Protein AF-A0AAX3WNW3-F1 (afdb_monomer_lite)

Radius of gyration: 23.72 Å; chains: 1; bounding box: 40×97×39 Å

Sequence (183 aa):
MKKLVTFLVLTIVLLVGCTTEAPKKEKATWEPFIGTYVGDHMKVSKIANTVFMHGDTVDHFDLRGEVLRVIYRNDNEALNIWFSSSTSKEKALVYNAMMGAILVPNAQGYGFEIDGELYEVPRDELITEMESLLPTLPHGNDFFEEKIVEEFLTKHEQTIQQYAADPSYRSILMKKFSITKTS

Foldseek 3Di:
DDDDDDPPPPPPPPPPPPPPPDPPPPDDQQLVQQLPALPPLPSLLSCQLGVADVSVQFPGWDCPPLETETEGDAPDPVLCVQPVDVLSVLLRVQLSQLSCCLRHVRRQWYWYHDPQKIWIAGSVLSVVLVCVQQVLRDDDCLSRVSVSSCVRCVPCVVVSSVLSNDPVSSVVVSVRIDMDGHD

Structure (mmCIF, N/CA/C/O backbone):
data_AF-A0AAX3WNW3-F1
#
_entry.id   AF-A0AAX3WNW3-F1
#
loop_
_atom_site.group_PDB
_atom_site.id
_atom_site.type_symbol
_atom_site.label_atom_id
_atom_site.label_alt_id
_atom_site.label_comp_id
_atom_site.label_asym_id
_atom_site.label_entity_id
_atom_site.label_seq_id
_atom_site.pdbx_PDB_ins_code
_atom_site.Cartn_x
_atom_site.Cartn_y
_atom_site.Cartn_z
_atom_site.occupancy
_atom_site.B_iso_or_equiv
_atom_site.auth_seq_id
_atom_site.auth_comp_id
_atom_site.auth_asym_id
_atom_site.auth_atom_id
_atom_site.pdbx_PDB_model_num
ATOM 1 N N . MET A 1 1 ? -22.003 79.462 -0.997 1.00 45.56 1 MET A N 1
ATOM 2 C CA . MET A 1 1 ? -22.679 78.805 -2.141 1.00 45.56 1 MET A CA 1
ATOM 3 C C . MET A 1 1 ? -21.891 77.554 -2.508 1.00 45.56 1 MET A C 1
ATOM 5 O O . MET A 1 1 ? -20.673 77.631 -2.455 1.00 45.56 1 MET A O 1
ATOM 9 N N . LYS A 1 2 ? -22.583 76.454 -2.851 1.00 41.34 2 LYS A N 1
ATOM 10 C CA . LYS A 1 2 ? -22.062 75.108 -3.198 1.00 41.34 2 LYS A CA 1
ATOM 11 C C . LYS A 1 2 ? -21.659 74.210 -2.007 1.00 41.34 2 LYS A C 1
ATOM 13 O O . LYS A 1 2 ? -20.546 73.722 -1.921 1.00 41.34 2 LYS A O 1
ATOM 18 N N . LYS A 1 3 ? -22.479 74.109 -0.956 1.00 43.38 3 LYS A N 1
ATOM 19 C CA . LYS A 1 3 ? -23.294 72.905 -0.653 1.00 43.38 3 LYS A CA 1
ATOM 20 C C . LYS A 1 3 ? -23.523 71.917 -1.819 1.00 43.38 3 LYS A C 1
ATOM 22 O O . LYS A 1 3 ? -23.829 72.351 -2.921 1.00 43.38 3 LYS A O 1
ATOM 27 N N . LEU A 1 4 ? -23.483 70.621 -1.481 1.00 49.84 4 LEU A N 1
ATOM 28 C CA . LEU A 1 4 ? -23.975 69.462 -2.248 1.00 49.84 4 LEU A CA 1
ATOM 29 C C . LEU A 1 4 ? -23.322 69.224 -3.623 1.00 49.84 4 LEU A C 1
ATOM 31 O O . LEU A 1 4 ? -23.934 69.622 -4.592 1.00 49.84 4 LEU A O 1
ATOM 35 N N . VAL A 1 5 ? -22.177 68.531 -3.742 1.00 50.97 5 VAL A N 1
ATOM 36 C CA . VAL A 1 5 ? -21.934 67.483 -4.785 1.00 50.97 5 VAL A CA 1
ATOM 37 C C . VAL A 1 5 ? -20.663 66.661 -4.453 1.00 50.97 5 VAL A C 1
ATOM 39 O O . VAL A 1 5 ? -19.811 66.421 -5.303 1.00 50.97 5 VAL A O 1
ATOM 42 N N . THR A 1 6 ? -20.434 66.253 -3.203 1.00 43.75 6 THR A N 1
ATOM 43 C CA . THR A 1 6 ? -19.230 65.433 -2.900 1.00 43.75 6 THR A CA 1
ATOM 44 C C . THR A 1 6 ? -19.511 64.342 -1.879 1.00 43.75 6 THR A C 1
ATOM 46 O O . THR A 1 6 ? -18.645 63.953 -1.110 1.00 43.75 6 THR A O 1
ATOM 49 N N . PHE A 1 7 ? -20.752 63.853 -1.861 1.00 43.72 7 PHE A N 1
ATOM 50 C CA . PHE A 1 7 ? -21.188 62.784 -0.960 1.00 43.72 7 PHE A CA 1
ATOM 51 C C . PHE A 1 7 ? -21.912 61.640 -1.691 1.00 43.72 7 PHE A C 1
ATOM 53 O O . PHE A 1 7 ? -22.660 60.896 -1.074 1.00 43.72 7 PHE A O 1
ATOM 60 N N . LEU A 1 8 ? -21.712 61.504 -3.011 1.00 47.06 8 LEU A N 1
ATOM 61 C CA . LEU A 1 8 ? -22.402 60.496 -3.836 1.00 47.06 8 LEU A CA 1
ATOM 62 C C . LEU A 1 8 ? -21.461 59.590 -4.655 1.00 47.06 8 LEU A C 1
ATOM 64 O O . LEU A 1 8 ? -21.921 58.843 -5.506 1.00 47.06 8 LEU A O 1
ATOM 68 N N . VAL A 1 9 ? -20.144 59.621 -4.422 1.00 47.72 9 VAL A N 1
ATOM 69 C CA . VAL A 1 9 ? -19.190 58.754 -5.157 1.00 47.72 9 VAL A CA 1
ATOM 70 C C . VAL A 1 9 ? -18.215 58.043 -4.209 1.00 47.72 9 VAL A C 1
ATOM 72 O O . VAL A 1 9 ? -17.121 57.655 -4.591 1.00 47.72 9 VAL A O 1
ATOM 75 N N . LEU A 1 10 ? -18.606 57.846 -2.947 1.00 42.12 10 LEU A N 1
ATOM 76 C CA . LEU A 1 10 ? -17.817 57.069 -1.983 1.00 42.12 10 LEU A CA 1
ATOM 77 C C . LEU A 1 10 ? -18.678 56.031 -1.253 1.00 42.12 10 LEU A C 1
ATOM 79 O O . LEU A 1 10 ? -18.537 55.809 -0.056 1.00 42.12 10 LEU A O 1
ATOM 83 N N . THR A 1 11 ? -19.624 55.428 -1.976 1.00 47.78 11 THR A N 1
ATOM 84 C CA . THR A 1 11 ? -20.572 54.449 -1.410 1.00 47.78 11 THR A CA 1
ATOM 85 C C . THR A 1 11 ? -20.795 53.228 -2.310 1.00 47.78 11 THR A C 1
ATOM 87 O O . THR A 1 11 ? -21.690 52.438 -2.045 1.00 47.78 11 THR A O 1
ATOM 90 N N . ILE A 1 12 ? -19.981 53.037 -3.360 1.00 48.12 12 ILE A N 1
ATOM 91 C CA . ILE A 1 12 ? -20.122 51.909 -4.312 1.00 48.12 12 ILE A CA 1
ATOM 92 C C . ILE A 1 12 ? -18.903 50.956 -4.300 1.00 48.12 12 ILE A C 1
ATOM 94 O O . ILE A 1 12 ? -18.921 49.921 -4.951 1.00 48.12 12 ILE A O 1
ATOM 98 N N . VAL A 1 13 ? -17.868 51.207 -3.488 1.00 47.66 13 VAL A N 1
ATOM 99 C CA . VAL A 1 13 ? -16.667 50.333 -3.423 1.00 47.66 13 VAL A CA 1
ATOM 100 C C . VAL A 1 13 ? -16.704 49.338 -2.246 1.00 47.66 13 VAL A C 1
ATOM 102 O O . VAL A 1 13 ? -15.718 48.677 -1.958 1.00 47.66 13 VAL A O 1
ATOM 105 N N . LEU A 1 14 ? -17.840 49.187 -1.553 1.00 42.28 14 LEU A N 1
ATOM 106 C CA . LEU A 1 14 ? -17.948 48.307 -0.372 1.00 42.28 14 LEU A CA 1
ATOM 107 C C . LEU A 1 14 ? -18.895 47.106 -0.536 1.00 42.28 14 LEU A C 1
ATOM 109 O O . LEU A 1 14 ? -19.139 46.402 0.437 1.00 42.28 14 LEU A O 1
ATOM 113 N N . LEU A 1 15 ? -19.413 46.833 -1.740 1.00 45.97 15 LEU A N 1
ATOM 114 C CA . LEU A 1 15 ? -20.360 45.725 -1.965 1.00 45.97 15 LEU A CA 1
ATOM 115 C C . LEU A 1 15 ? -19.994 44.791 -3.125 1.00 45.97 15 LEU A C 1
ATOM 117 O O . LEU A 1 15 ? -20.851 44.071 -3.626 1.00 45.97 15 LEU A O 1
ATOM 121 N N . VAL A 1 16 ? -18.717 44.719 -3.503 1.00 52.25 16 VAL A N 1
ATOM 122 C CA . VAL A 1 16 ? -18.203 43.520 -4.183 1.00 52.25 16 VAL A CA 1
ATOM 123 C C . VAL A 1 16 ? -17.413 42.729 -3.154 1.00 52.25 16 VAL A C 1
ATOM 125 O O . VAL A 1 16 ? -16.191 42.621 -3.202 1.00 52.25 16 VAL A O 1
ATOM 128 N N . GLY A 1 17 ? -18.137 42.205 -2.164 1.00 40.81 17 GLY A N 1
ATOM 129 C CA . GLY A 1 17 ? -17.682 41.016 -1.468 1.00 40.81 17 GLY A CA 1
ATOM 130 C C . GLY A 1 17 ? -17.638 39.910 -2.510 1.00 40.81 17 GLY A C 1
ATOM 131 O O . GLY A 1 17 ? -18.636 39.232 -2.729 1.00 40.81 17 GLY A O 1
ATOM 132 N N . CYS A 1 18 ? -16.504 39.783 -3.202 1.00 40.03 18 CYS A N 1
ATOM 133 C CA . CYS A 1 18 ? -16.136 38.543 -3.858 1.00 40.03 18 CYS A CA 1
ATOM 134 C C . CYS A 1 18 ? -16.155 37.490 -2.757 1.00 40.03 18 CYS A C 1
ATOM 136 O O . CYS A 1 18 ? -15.206 37.355 -1.986 1.00 40.03 18 CYS A O 1
ATOM 138 N N . THR A 1 19 ? -17.262 36.764 -2.654 1.00 49.53 19 THR A N 1
ATOM 139 C CA . THR A 1 19 ? -17.265 35.453 -2.033 1.00 49.53 19 THR A CA 1
ATOM 140 C C . THR A 1 19 ? -16.430 34.579 -2.960 1.00 49.53 19 THR A C 1
ATOM 142 O O . THR A 1 19 ? -16.955 33.893 -3.833 1.00 49.53 19 THR A O 1
ATOM 145 N N . THR A 1 20 ? -15.104 34.659 -2.852 1.00 51.28 20 THR A N 1
ATOM 146 C CA . THR A 1 20 ? -14.266 33.557 -3.305 1.00 51.28 20 THR A CA 1
ATOM 147 C C . THR A 1 20 ? -14.630 32.413 -2.381 1.00 51.28 20 THR A C 1
ATOM 149 O O . THR A 1 20 ? -14.166 32.369 -1.240 1.00 51.28 20 THR A O 1
ATOM 152 N N . GLU A 1 21 ? -15.548 31.556 -2.835 1.00 52.19 21 GLU A N 1
ATOM 153 C CA . GLU A 1 21 ? -15.683 30.214 -2.286 1.00 52.19 21 GLU A CA 1
ATOM 154 C C . GLU A 1 21 ? -14.260 29.690 -2.102 1.00 52.19 21 GLU A C 1
ATOM 156 O O . GLU A 1 21 ? -13.441 29.781 -3.025 1.00 52.19 21 GLU A O 1
ATOM 161 N N . ALA A 1 22 ? -13.932 29.248 -0.882 1.00 49.56 22 ALA A N 1
ATOM 162 C CA . ALA A 1 22 ? -12.657 28.594 -0.640 1.00 49.56 22 ALA A CA 1
ATOM 163 C C . ALA A 1 22 ? -12.484 27.542 -1.744 1.00 49.56 22 ALA A C 1
ATOM 165 O O . ALA A 1 22 ? -13.464 26.840 -2.026 1.00 49.56 22 ALA A O 1
ATOM 166 N N . PRO A 1 23 ? -11.318 27.471 -2.415 1.00 43.00 23 PRO A N 1
ATOM 167 C CA . PRO A 1 23 ? -11.127 26.515 -3.493 1.00 43.00 23 PRO A CA 1
ATOM 168 C C . PRO A 1 23 ? -11.568 25.157 -2.963 1.00 43.00 23 PRO A C 1
ATOM 170 O O . PRO A 1 23 ? -11.057 24.718 -1.929 1.00 43.00 23 PRO A O 1
ATOM 173 N N . LYS A 1 24 ? -12.594 24.561 -3.594 1.00 48.34 24 LYS A N 1
ATOM 174 C CA . LYS A 1 24 ? -13.064 23.224 -3.227 1.00 48.34 24 LYS A CA 1
ATOM 175 C C . LYS A 1 24 ? -11.819 22.360 -3.192 1.00 48.34 24 LYS A C 1
ATOM 177 O O . LYS A 1 24 ? -11.158 22.223 -4.220 1.00 48.34 24 LYS A O 1
ATOM 182 N N . LYS A 1 25 ? -11.468 21.887 -1.994 1.00 50.34 25 LYS A N 1
ATOM 183 C CA . LYS A 1 25 ? -10.308 21.029 -1.790 1.00 50.34 25 LYS A CA 1
ATOM 184 C C . LYS A 1 25 ? -10.466 19.897 -2.799 1.00 50.34 25 LYS A C 1
ATOM 186 O O . LYS A 1 25 ? -11.529 19.275 -2.843 1.00 50.34 25 LYS A O 1
ATOM 191 N N . GLU A 1 26 ? -9.496 19.757 -3.697 1.00 69.50 26 GLU A N 1
ATOM 192 C CA . GLU A 1 26 ? -9.535 18.706 -4.705 1.00 69.50 26 GLU A CA 1
ATOM 193 C C . GLU A 1 26 ? -9.716 17.377 -3.973 1.00 69.50 26 GLU A C 1
ATOM 195 O O . GLU A 1 26 ? -9.045 17.131 -2.967 1.00 69.50 26 GLU A O 1
ATOM 200 N N . LYS A 1 27 ? -10.704 16.591 -4.410 1.00 66.31 27 LYS A N 1
ATOM 201 C CA . LYS A 1 27 ? -11.061 15.337 -3.751 1.00 66.31 27 LYS A CA 1
ATOM 202 C C . LYS A 1 27 ? -9.843 14.419 -3.788 1.00 66.31 27 LYS A C 1
ATOM 204 O O . LYS A 1 27 ? -9.266 14.254 -4.866 1.00 66.31 27 LYS A O 1
ATOM 209 N N . ALA A 1 28 ? -9.453 13.830 -2.660 1.00 77.44 28 ALA A N 1
ATOM 210 C CA . ALA A 1 28 ? -8.323 12.914 -2.682 1.00 77.44 28 ALA A CA 1
ATOM 211 C C . ALA A 1 28 ? -8.658 11.698 -3.562 1.00 77.44 28 ALA A C 1
ATOM 213 O O . ALA A 1 28 ? -9.804 11.239 -3.621 1.00 77.44 28 ALA A O 1
ATOM 214 N N . THR A 1 29 ? -7.659 11.169 -4.270 1.00 88.12 29 THR A N 1
ATOM 215 C CA . THR A 1 29 ? -7.870 10.095 -5.254 1.00 88.12 29 THR A CA 1
ATOM 216 C C . THR A 1 29 ? -8.367 8.798 -4.616 1.00 88.12 29 THR A C 1
ATOM 218 O O . THR A 1 29 ? -9.006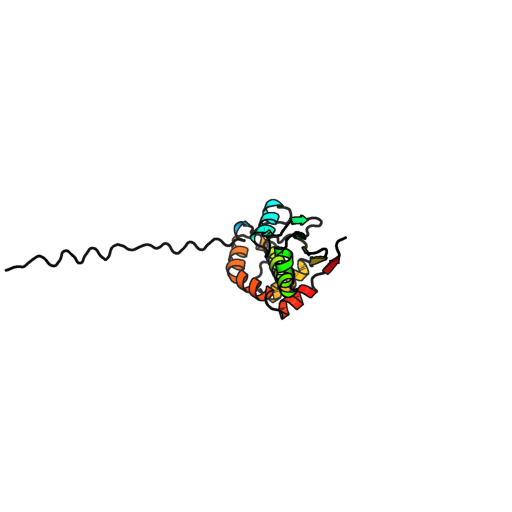 8.000 -5.296 1.00 88.12 29 THR A O 1
ATOM 221 N N . TRP A 1 30 ? -8.121 8.594 -3.319 1.00 93.94 30 TRP A N 1
ATOM 222 C CA . TRP A 1 30 ? -8.496 7.389 -2.579 1.00 93.94 30 TRP A CA 1
ATOM 223 C C . TRP A 1 30 ? -9.914 7.412 -1.988 1.00 93.94 30 TRP A C 1
ATOM 225 O O . TRP A 1 30 ? -10.482 6.341 -1.777 1.00 93.94 30 TRP A O 1
ATOM 235 N N . GLU A 1 31 ? -10.511 8.586 -1.750 1.00 93.81 31 GLU A N 1
ATOM 236 C CA . GLU A 1 31 ? -11.810 8.718 -1.061 1.00 93.81 31 GLU A CA 1
ATOM 237 C C . GLU A 1 31 ? -12.931 7.839 -1.658 1.00 93.81 31 GLU A C 1
ATOM 239 O O . GLU A 1 31 ? -13.653 7.200 -0.897 1.00 93.81 31 GLU A O 1
ATOM 244 N N . PRO A 1 32 ? -13.094 7.712 -2.995 1.00 94.56 32 PRO A N 1
ATOM 245 C CA . PRO A 1 32 ? -14.150 6.874 -3.576 1.00 94.56 32 PRO A CA 1
ATOM 246 C C . PRO A 1 32 ? -14.009 5.365 -3.317 1.00 94.56 32 PRO A C 1
ATOM 248 O O . PRO A 1 32 ? -14.910 4.602 -3.678 1.00 94.56 32 PRO A O 1
ATOM 251 N N . PHE A 1 33 ? -12.871 4.923 -2.780 1.00 95.88 33 PHE A N 1
ATOM 252 C CA . PHE A 1 33 ? -12.517 3.511 -2.661 1.00 95.88 33 PHE A CA 1
ATOM 253 C C . PHE A 1 33 ? -12.503 2.994 -1.225 1.00 95.88 33 PHE A C 1
ATOM 255 O O . PHE A 1 33 ? -12.200 1.820 -1.012 1.00 95.88 33 PHE A O 1
ATOM 262 N N . ILE A 1 34 ? -12.857 3.823 -0.247 1.00 95.19 34 ILE A N 1
ATOM 263 C CA . ILE A 1 34 ? -12.991 3.375 1.138 1.00 95.19 34 ILE A CA 1
ATOM 264 C C . ILE A 1 34 ? -14.080 2.294 1.240 1.00 95.19 34 ILE A C 1
ATOM 266 O O . ILE A 1 34 ? -15.077 2.319 0.511 1.00 95.19 34 ILE A O 1
ATOM 270 N N . GLY A 1 35 ? -13.861 1.303 2.108 1.00 90.94 35 GLY A N 1
ATOM 271 C CA . GLY A 1 35 ? -14.763 0.160 2.261 1.00 90.94 35 GLY A CA 1
ATOM 272 C C . GLY A 1 35 ? -14.745 -0.812 1.077 1.00 90.94 35 GLY A C 1
ATOM 273 O O . GLY A 1 35 ? -15.682 -1.591 0.897 1.00 90.94 35 GLY A O 1
ATOM 274 N N . THR A 1 36 ? -13.702 -0.768 0.242 1.00 95.44 36 THR A N 1
ATOM 275 C CA . THR A 1 36 ? -13.473 -1.790 -0.787 1.00 95.44 36 THR A CA 1
ATOM 276 C C . THR A 1 36 ? -13.069 -3.111 -0.137 1.00 95.44 36 THR A C 1
ATOM 278 O O . THR A 1 36 ? -12.583 -3.164 0.988 1.00 95.44 36 THR A O 1
ATOM 281 N N . TYR A 1 37 ? -13.285 -4.208 -0.850 1.00 94.00 37 TYR A N 1
ATOM 282 C CA . TYR A 1 37 ? -12.848 -5.536 -0.451 1.00 94.00 37 TYR A CA 1
ATOM 283 C C . TYR A 1 37 ? -12.241 -6.253 -1.655 1.00 94.00 37 TYR A C 1
ATOM 285 O O . TYR A 1 37 ? -12.542 -5.923 -2.801 1.00 94.00 37 TYR A O 1
ATOM 293 N N . VAL A 1 38 ? -11.406 -7.260 -1.406 1.00 93.88 38 VAL A N 1
ATOM 294 C CA . VAL A 1 38 ? -10.628 -7.965 -2.436 1.00 93.88 38 VAL A CA 1
ATOM 295 C C . VAL A 1 38 ? -11.501 -8.662 -3.493 1.00 93.88 38 VAL A C 1
ATOM 297 O O . VAL A 1 38 ? -11.016 -9.002 -4.555 1.00 93.88 38 VAL A O 1
ATOM 300 N N . GLY A 1 39 ? -12.800 -8.860 -3.257 1.00 91.25 39 GLY A N 1
ATOM 301 C CA . GLY A 1 39 ? -13.727 -9.407 -4.258 1.00 91.25 39 GLY A CA 1
ATOM 302 C C . GLY A 1 39 ? -14.305 -8.365 -5.228 1.00 91.25 39 GLY A C 1
ATOM 303 O O . GLY A 1 39 ? -14.887 -8.736 -6.247 1.00 91.25 39 GLY A O 1
ATOM 304 N N . ASP A 1 40 ? -14.157 -7.067 -4.945 1.00 94.81 40 ASP A N 1
ATOM 305 C CA . ASP A 1 40 ? -14.619 -5.986 -5.821 1.00 94.81 40 ASP A CA 1
ATOM 306 C C . ASP A 1 40 ? -13.552 -5.676 -6.878 1.00 94.81 40 ASP A C 1
ATOM 308 O O . ASP A 1 40 ? -12.800 -4.703 -6.781 1.00 94.81 40 ASP A O 1
ATOM 312 N N . HIS A 1 41 ? -13.489 -6.523 -7.910 1.00 92.94 41 HIS A N 1
ATOM 313 C CA . HIS A 1 41 ? -12.527 -6.399 -9.010 1.00 92.94 41 HIS A CA 1
ATOM 314 C C . HIS A 1 41 ? -12.479 -4.984 -9.605 1.00 92.94 41 HIS A C 1
ATOM 316 O O . HIS A 1 41 ? -11.409 -4.484 -9.943 1.00 92.94 41 HIS A O 1
ATOM 322 N N . MET A 1 42 ? -13.635 -4.326 -9.726 1.00 93.12 42 MET A N 1
ATOM 323 C CA . MET A 1 42 ? -13.739 -3.004 -10.340 1.00 93.12 42 MET A CA 1
ATOM 324 C C . MET A 1 42 ? -13.108 -1.925 -9.463 1.00 93.12 42 MET A C 1
ATOM 326 O O . MET A 1 42 ? -12.358 -1.090 -9.972 1.00 93.12 42 MET A O 1
ATOM 330 N N . LYS A 1 43 ? -13.402 -1.909 -8.158 1.00 95.50 43 LYS A N 1
ATOM 331 C CA . LYS A 1 43 ? -12.800 -0.927 -7.248 1.00 95.50 43 LYS A CA 1
ATOM 332 C C . LYS A 1 43 ? -11.331 -1.220 -6.986 1.00 95.50 43 LYS A C 1
ATOM 334 O O . LYS A 1 43 ? -10.537 -0.288 -7.030 1.00 95.50 43 LYS A O 1
ATOM 339 N N . VAL A 1 44 ? -10.957 -2.485 -6.806 1.00 95.44 44 VAL A N 1
ATOM 340 C CA . VAL A 1 44 ? -9.555 -2.897 -6.641 1.00 95.44 44 VAL A CA 1
ATOM 341 C C . VAL A 1 44 ? -8.718 -2.481 -7.850 1.00 95.44 44 VAL A C 1
ATOM 343 O O . VAL A 1 44 ? -7.660 -1.876 -7.685 1.00 95.44 44 VAL A O 1
ATOM 346 N N . SER A 1 45 ? -9.227 -2.704 -9.065 1.00 93.12 45 SER A N 1
ATOM 347 C CA . SER A 1 45 ? -8.583 -2.230 -10.292 1.00 93.12 45 SER A CA 1
ATOM 348 C C . SER A 1 45 ? -8.375 -0.716 -10.275 1.00 93.12 45 SER A C 1
ATOM 350 O O . SER A 1 45 ? -7.282 -0.240 -10.577 1.00 93.12 45 SER A O 1
ATOM 352 N N . LYS A 1 46 ? -9.392 0.058 -9.880 1.00 94.62 46 LYS A N 1
ATOM 353 C CA . LYS A 1 46 ? -9.273 1.518 -9.809 1.00 94.62 46 LYS A CA 1
ATOM 354 C C . LYS A 1 46 ? -8.264 1.967 -8.755 1.00 94.62 46 LYS A C 1
ATOM 356 O O . LYS A 1 46 ? -7.441 2.810 -9.078 1.00 94.62 46 LYS A O 1
ATOM 361 N N . ILE A 1 47 ? -8.253 1.366 -7.562 1.00 95.62 47 ILE A N 1
ATOM 362 C CA . ILE A 1 47 ? -7.231 1.635 -6.535 1.00 95.62 47 ILE A CA 1
ATOM 363 C C . ILE A 1 47 ? -5.831 1.431 -7.125 1.00 95.62 47 ILE A C 1
ATOM 365 O O . ILE A 1 47 ? -5.001 2.339 -7.063 1.00 95.62 47 ILE A O 1
ATOM 369 N N . ALA A 1 48 ? -5.592 0.277 -7.754 1.00 93.81 48 ALA A N 1
ATOM 370 C CA . ALA A 1 48 ? -4.295 -0.042 -8.341 1.00 93.81 48 ALA A CA 1
ATOM 371 C C . ALA A 1 48 ? -3.883 0.946 -9.444 1.00 93.81 48 ALA A C 1
ATOM 373 O O . ALA A 1 48 ? -2.712 1.287 -9.545 1.00 93.81 48 ALA A O 1
ATOM 374 N N . ASN A 1 49 ? -4.830 1.445 -10.240 1.00 92.44 49 ASN A N 1
ATOM 375 C CA . ASN A 1 49 ? -4.533 2.350 -11.351 1.00 92.44 49 ASN A CA 1
ATOM 376 C C . ASN A 1 49 ? -4.439 3.832 -10.952 1.00 92.44 49 ASN A C 1
ATOM 378 O O . ASN A 1 49 ? -3.754 4.593 -11.631 1.00 92.44 49 ASN A O 1
ATOM 382 N N . THR A 1 50 ? -5.138 4.273 -9.899 1.00 92.75 50 THR A N 1
ATOM 383 C CA . THR A 1 50 ? -5.281 5.711 -9.587 1.00 92.75 50 THR A CA 1
ATOM 384 C C . THR A 1 50 ? -4.728 6.131 -8.232 1.00 92.75 50 THR A C 1
ATOM 386 O O . THR A 1 50 ? -4.499 7.321 -8.027 1.00 92.75 50 THR A O 1
ATOM 389 N N . VAL A 1 51 ? -4.568 5.200 -7.290 1.00 95.25 51 VAL A N 1
ATOM 390 C CA . VAL A 1 51 ? -4.045 5.494 -5.945 1.00 95.25 51 VAL A CA 1
ATOM 391 C C . VAL A 1 51 ? -2.594 5.052 -5.821 1.00 95.25 51 VAL A C 1
ATOM 393 O O . VAL A 1 51 ? -1.777 5.772 -5.255 1.00 95.25 51 VAL A O 1
ATOM 396 N N . PHE A 1 52 ? -2.260 3.875 -6.343 1.00 95.06 52 PHE A N 1
ATOM 397 C CA . PHE A 1 52 ? -0.906 3.344 -6.235 1.00 95.06 52 PHE A CA 1
ATOM 398 C C . PHE A 1 52 ? 0.096 4.158 -7.059 1.00 95.06 52 PHE A C 1
ATOM 400 O O . PHE A 1 52 ? -0.193 4.649 -8.153 1.00 95.06 52 PHE A O 1
ATOM 407 N N . MET A 1 53 ? 1.318 4.264 -6.535 1.00 92.62 53 MET A N 1
ATOM 408 C CA . MET A 1 53 ? 2.460 4.762 -7.289 1.00 92.62 53 MET A CA 1
ATOM 409 C C . MET A 1 53 ? 2.656 3.890 -8.528 1.00 92.62 53 MET A C 1
ATOM 411 O O . MET A 1 53 ? 2.637 2.659 -8.438 1.00 92.62 53 MET A O 1
ATOM 415 N N . HIS A 1 54 ? 2.852 4.559 -9.667 1.00 89.81 54 HIS A N 1
ATOM 416 C CA . HIS A 1 54 ? 2.989 3.940 -10.989 1.00 89.81 54 HIS A CA 1
ATOM 417 C C . HIS A 1 54 ? 1.757 3.125 -11.418 1.00 89.81 54 HIS A C 1
ATOM 419 O O . HIS A 1 54 ? 1.872 2.182 -12.198 1.00 89.81 54 HIS A O 1
ATOM 425 N N . GLY A 1 55 ? 0.567 3.480 -10.921 1.00 89.06 55 GLY A N 1
ATOM 426 C CA . GLY A 1 55 ? -0.686 2.806 -11.266 1.00 89.06 55 GLY A CA 1
ATOM 427 C C . GLY A 1 55 ? -1.012 2.802 -12.766 1.00 89.06 55 GLY A C 1
ATOM 428 O O . GLY A 1 55 ? -1.597 1.853 -13.272 1.00 89.06 55 GLY A O 1
ATOM 429 N N . ASP A 1 56 ? -0.538 3.797 -13.513 1.00 87.81 56 ASP A N 1
ATOM 430 C CA . ASP A 1 56 ? -0.653 3.900 -14.974 1.00 87.81 56 ASP A CA 1
ATOM 431 C C . ASP A 1 56 ? 0.145 2.825 -15.745 1.00 87.81 56 ASP A C 1
ATOM 433 O O . ASP A 1 56 ? -0.031 2.637 -16.958 1.00 87.81 56 ASP A O 1
ATOM 437 N N . THR A 1 57 ? 1.014 2.093 -15.042 1.00 89.62 57 THR A N 1
ATOM 438 C CA . THR A 1 57 ? 1.796 0.965 -15.571 1.00 89.62 57 THR A CA 1
ATOM 439 C C . THR A 1 57 ? 1.272 -0.405 -15.199 1.00 89.62 57 THR A C 1
ATOM 441 O O . THR A 1 57 ? 1.861 -1.400 -15.621 1.00 89.62 57 THR A O 1
ATOM 444 N N . VAL A 1 58 ? 0.178 -0.475 -14.442 1.00 91.12 58 VAL A N 1
ATOM 445 C CA . VAL A 1 58 ? -0.469 -1.748 -14.135 1.00 91.12 58 VAL A CA 1
ATOM 446 C C . VAL A 1 58 ? -0.936 -2.389 -15.440 1.00 91.12 58 VAL A C 1
ATOM 448 O O . VAL A 1 58 ? -1.552 -1.740 -16.288 1.00 91.12 58 VAL A O 1
ATOM 451 N N . ASP A 1 59 ? -0.592 -3.660 -15.615 1.00 91.81 59 ASP A N 1
ATOM 452 C CA . ASP A 1 59 ? -1.100 -4.492 -16.700 1.00 91.81 59 ASP A CA 1
ATOM 453 C C . ASP A 1 59 ? -2.414 -5.137 -16.259 1.00 91.81 59 ASP A C 1
ATOM 455 O O . ASP A 1 59 ? -3.493 -4.867 -16.789 1.00 91.81 59 ASP A O 1
ATOM 459 N N . HIS A 1 60 ? -2.330 -5.932 -15.196 1.00 92.31 60 HIS A N 1
ATOM 460 C CA . HIS A 1 60 ? -3.465 -6.619 -14.609 1.00 92.31 60 HIS A CA 1
ATOM 461 C C . HIS A 1 60 ? -3.222 -6.890 -13.121 1.00 92.31 60 HIS A C 1
ATOM 463 O O . HIS A 1 60 ? -2.231 -6.465 -12.528 1.00 92.31 60 HIS A O 1
ATOM 469 N N . PHE A 1 61 ? -4.169 -7.569 -12.488 1.00 90.69 61 PHE A N 1
ATOM 470 C CA . PHE A 1 61 ? -4.086 -7.957 -11.088 1.00 90.69 61 PHE A CA 1
ATOM 471 C C . PHE A 1 61 ? -4.634 -9.374 -10.907 1.00 90.69 61 PHE A C 1
ATOM 473 O O . PHE A 1 61 ? -5.444 -9.850 -11.706 1.00 90.69 61 PHE A O 1
ATOM 480 N N . ASP A 1 62 ? -4.200 -10.037 -9.843 1.00 92.81 62 ASP A N 1
ATOM 481 C CA . ASP A 1 62 ? -4.628 -11.379 -9.459 1.00 92.81 62 ASP A CA 1
ATOM 482 C C . ASP A 1 62 ? -5.061 -11.371 -7.993 1.00 92.81 62 ASP A C 1
ATOM 484 O O . ASP A 1 62 ? -4.287 -10.990 -7.119 1.00 92.81 62 ASP A O 1
ATOM 488 N N . LEU A 1 63 ? -6.305 -11.783 -7.740 1.00 94.38 63 LEU A N 1
ATOM 489 C CA . LEU A 1 63 ? -6.928 -11.776 -6.410 1.00 94.38 63 LEU A CA 1
ATOM 490 C C . LEU A 1 63 ? -7.094 -13.183 -5.814 1.00 94.38 63 LEU A C 1
ATOM 492 O O . LEU A 1 63 ? -7.787 -13.373 -4.810 1.00 94.38 63 LEU A O 1
ATOM 496 N N . ARG A 1 64 ? -6.492 -14.205 -6.437 1.00 92.44 64 ARG A N 1
ATOM 497 C CA . ARG A 1 64 ? -6.569 -15.592 -5.961 1.00 92.44 64 ARG A CA 1
ATOM 498 C C . ARG A 1 64 ? -5.934 -15.741 -4.582 1.00 92.44 64 ARG A C 1
ATOM 500 O O . ARG A 1 64 ? -4.874 -15.187 -4.290 1.00 92.44 64 ARG A O 1
ATOM 507 N N . GLY A 1 65 ? -6.576 -16.560 -3.751 1.00 92.50 65 GLY A N 1
ATOM 508 C CA . GLY A 1 65 ? -6.144 -16.779 -2.370 1.00 92.50 65 GLY A CA 1
ATOM 509 C C . GLY A 1 65 ? -6.322 -15.548 -1.483 1.00 92.50 65 GLY A C 1
ATOM 510 O O . GLY A 1 65 ? -5.618 -15.437 -0.490 1.00 92.50 65 GLY A O 1
ATOM 511 N N . GLU A 1 66 ? -7.220 -14.627 -1.859 1.00 94.75 66 GLU A N 1
ATOM 512 C CA . GLU A 1 66 ? -7.501 -13.385 -1.125 1.00 94.75 66 GLU A CA 1
ATOM 513 C C . GLU A 1 66 ? -6.291 -12.442 -1.011 1.00 94.75 66 GLU A C 1
ATOM 515 O O . GLU A 1 66 ? -6.263 -11.568 -0.153 1.00 94.75 66 GLU A O 1
ATOM 520 N N . VAL A 1 67 ? -5.290 -12.579 -1.880 1.00 96.56 67 VAL A N 1
ATOM 521 C CA . VAL A 1 67 ? -4.117 -11.693 -1.927 1.00 96.56 67 VAL A CA 1
ATOM 522 C C . VAL A 1 67 ? -4.306 -10.691 -3.054 1.00 96.56 67 VAL A C 1
ATOM 524 O O . VAL A 1 67 ? -4.600 -11.094 -4.172 1.00 96.56 67 VAL A O 1
ATOM 527 N N . LEU A 1 68 ? -4.102 -9.400 -2.793 1.00 97.56 68 LEU A N 1
ATOM 528 C CA . LEU A 1 68 ? -4.079 -8.382 -3.842 1.00 97.56 68 LEU A CA 1
ATOM 529 C C . LEU A 1 68 ? -2.716 -8.399 -4.535 1.00 97.56 68 LEU A C 1
ATOM 531 O O . LEU A 1 68 ? -1.779 -7.786 -4.031 1.00 97.56 68 LEU A O 1
ATOM 535 N N . ARG A 1 69 ? -2.597 -9.072 -5.684 1.00 97.19 69 ARG A N 1
ATOM 536 C CA . ARG A 1 69 ? -1.389 -9.009 -6.520 1.00 97.19 69 ARG A CA 1
ATOM 537 C C . ARG A 1 69 ? -1.578 -8.026 -7.660 1.00 97.19 69 ARG A C 1
ATOM 539 O O . ARG A 1 69 ? -2.533 -8.155 -8.420 1.00 97.19 69 ARG A O 1
ATOM 546 N N . VAL A 1 70 ? -0.663 -7.079 -7.802 1.00 95.94 70 VAL A N 1
ATOM 547 C CA . VAL A 1 70 ? -0.614 -6.120 -8.908 1.00 95.94 70 VAL A CA 1
ATOM 548 C C . VAL A 1 70 ? 0.543 -6.491 -9.824 1.00 95.94 70 VAL A C 1
ATOM 550 O O . VAL A 1 70 ? 1.683 -6.575 -9.374 1.00 95.94 70 VAL A O 1
ATOM 553 N N . ILE A 1 71 ? 0.248 -6.713 -11.100 1.00 94.19 71 ILE A N 1
ATOM 554 C CA . ILE A 1 71 ? 1.234 -7.084 -12.109 1.00 94.19 71 ILE A CA 1
ATOM 555 C C . ILE A 1 71 ? 1.472 -5.865 -12.992 1.00 94.19 71 ILE A C 1
ATOM 557 O O . ILE A 1 71 ? 0.536 -5.316 -13.583 1.00 94.19 71 ILE A O 1
ATOM 561 N N . TYR A 1 72 ? 2.723 -5.421 -13.061 1.00 91.56 72 TYR A N 1
ATOM 562 C CA . TYR A 1 72 ? 3.109 -4.263 -13.855 1.00 91.56 72 TYR A CA 1
ATOM 563 C C . TYR A 1 72 ? 3.612 -4.664 -15.248 1.00 91.56 72 TYR A C 1
ATOM 565 O O . TYR A 1 72 ? 4.169 -5.742 -15.444 1.00 91.56 72 TYR A O 1
ATOM 573 N N . ARG A 1 73 ? 3.416 -3.784 -16.237 1.00 88.12 73 ARG A N 1
ATOM 574 C CA . ARG A 1 73 ? 3.867 -4.000 -17.621 1.00 88.12 73 ARG A CA 1
ATOM 575 C C . ARG A 1 73 ? 5.393 -4.009 -17.722 1.00 88.12 73 ARG A C 1
ATOM 577 O O . ARG A 1 73 ? 6.009 -3.007 -17.387 1.00 88.12 73 ARG A O 1
ATOM 584 N N . ASN A 1 74 ? 5.986 -5.048 -18.310 1.00 79.25 74 ASN A N 1
ATOM 585 C CA . ASN A 1 74 ? 7.443 -5.141 -18.523 1.00 79.25 74 ASN A CA 1
ATOM 586 C C . ASN A 1 74 ? 7.936 -4.511 -19.846 1.00 79.25 74 ASN A C 1
ATOM 588 O O . ASN A 1 74 ? 9.136 -4.461 -20.103 1.00 79.25 74 ASN A O 1
ATOM 592 N N . ASP A 1 75 ? 7.036 -4.031 -20.706 1.00 78.00 75 ASP A N 1
ATOM 593 C CA . ASP A 1 75 ? 7.352 -3.469 -22.030 1.00 78.00 75 ASP A CA 1
ATOM 594 C C . ASP A 1 75 ? 7.442 -1.933 -22.050 1.00 78.00 75 ASP A C 1
ATOM 596 O O . ASP A 1 75 ? 7.650 -1.318 -23.097 1.00 78.00 75 ASP A O 1
ATOM 600 N N . ASN A 1 76 ? 7.284 -1.295 -20.892 1.00 69.69 76 ASN A N 1
ATOM 601 C CA . ASN A 1 76 ? 7.154 0.147 -20.793 1.00 69.69 76 ASN A CA 1
ATOM 602 C C . ASN A 1 76 ? 8.494 0.800 -20.417 1.00 69.69 76 ASN A C 1
ATOM 604 O O . ASN A 1 76 ? 9.010 0.615 -19.318 1.00 69.69 76 ASN A O 1
ATOM 608 N N . GLU A 1 77 ? 9.040 1.633 -21.305 1.00 71.50 77 GLU A N 1
ATOM 609 C CA . GLU A 1 77 ? 10.268 2.399 -21.050 1.00 71.50 77 GLU A CA 1
ATOM 610 C C . GLU A 1 77 ? 10.159 3.273 -19.787 1.00 71.50 77 GLU A C 1
ATOM 612 O O . GLU A 1 77 ? 11.115 3.373 -19.018 1.00 71.50 77 GLU A O 1
ATOM 617 N N . ALA A 1 78 ? 8.977 3.833 -19.506 1.00 67.06 78 ALA A N 1
ATOM 618 C CA . ALA A 1 78 ? 8.738 4.595 -18.284 1.00 67.06 78 ALA A CA 1
ATOM 619 C C . ALA A 1 78 ? 8.778 3.706 -17.030 1.00 67.06 78 ALA A C 1
ATOM 621 O O . ALA A 1 78 ? 9.324 4.126 -16.013 1.00 67.06 78 ALA A O 1
ATOM 622 N N . LEU A 1 79 ? 8.288 2.462 -17.112 1.00 71.94 79 LEU A N 1
ATOM 623 C CA . LEU A 1 79 ? 8.420 1.472 -16.038 1.00 71.94 79 LEU A CA 1
ATOM 624 C C . LEU A 1 79 ? 9.892 1.144 -15.784 1.00 71.94 79 LEU A C 1
ATOM 626 O O . LEU A 1 79 ? 10.350 1.227 -14.646 1.00 71.94 79 LEU A O 1
ATOM 630 N N . ASN A 1 80 ? 10.651 0.872 -16.847 1.00 72.88 80 ASN A N 1
ATOM 631 C CA . ASN A 1 80 ? 12.087 0.641 -16.737 1.00 72.88 80 ASN A CA 1
ATOM 632 C C . ASN A 1 80 ? 12.785 1.825 -16.066 1.00 72.88 80 ASN A C 1
ATOM 634 O O . ASN A 1 80 ? 13.631 1.614 -15.210 1.00 72.88 80 ASN A O 1
ATOM 638 N N . ILE A 1 81 ? 12.390 3.066 -16.361 1.00 72.50 81 ILE A N 1
ATOM 639 C CA . ILE A 1 81 ? 12.922 4.256 -15.683 1.00 72.50 81 ILE A CA 1
ATOM 640 C C . ILE A 1 81 ? 12.494 4.303 -14.208 1.00 72.50 81 ILE A C 1
ATOM 642 O O . ILE A 1 81 ? 13.348 4.475 -13.336 1.00 72.50 81 ILE A O 1
ATOM 646 N N . TRP A 1 82 ? 11.209 4.129 -13.898 1.00 73.81 82 TRP A N 1
ATOM 647 C CA . TRP A 1 82 ? 10.681 4.228 -12.533 1.00 73.81 82 TRP A CA 1
ATOM 648 C C . TRP A 1 82 ? 11.223 3.159 -11.593 1.00 73.81 82 TRP A C 1
ATOM 650 O O . TRP A 1 82 ? 11.468 3.446 -10.421 1.00 73.81 82 TRP A O 1
ATOM 660 N N . PHE A 1 83 ? 11.471 1.962 -12.112 1.00 79.69 83 PHE A N 1
ATOM 661 C CA . PHE A 1 83 ? 11.972 0.829 -11.345 1.00 79.69 83 PHE A CA 1
ATOM 662 C C . PHE A 1 83 ? 13.467 0.547 -11.585 1.00 79.69 83 PHE A C 1
ATOM 664 O O . PHE A 1 83 ? 14.024 -0.335 -10.933 1.00 79.69 83 PHE A O 1
ATOM 671 N N . SER A 1 84 ? 14.152 1.351 -12.419 1.00 75.06 84 SER A N 1
ATOM 672 C CA . SER A 1 84 ? 15.610 1.258 -12.652 1.00 75.06 84 SER A CA 1
ATOM 673 C C . SER A 1 84 ? 16.441 1.460 -11.388 1.00 75.06 84 SER A C 1
ATOM 675 O O . SER A 1 84 ? 17.548 0.934 -11.279 1.00 75.06 84 SER A O 1
ATOM 677 N N . SER A 1 85 ? 15.927 2.236 -10.429 1.00 82.12 85 SER A N 1
ATOM 678 C CA . SER A 1 85 ? 16.565 2.416 -9.129 1.00 82.12 85 SER A CA 1
ATOM 679 C C . SER A 1 85 ? 15.849 1.586 -8.072 1.00 82.12 85 SER A C 1
ATOM 681 O O . SER A 1 85 ? 14.628 1.682 -7.912 1.00 82.12 85 SER A O 1
ATOM 683 N N . SER A 1 86 ? 16.620 0.818 -7.297 1.00 82.50 86 SER A N 1
ATOM 684 C CA . SER A 1 86 ? 16.098 0.050 -6.161 1.00 82.50 86 SER A CA 1
ATOM 685 C C . SER A 1 86 ? 15.303 0.940 -5.204 1.00 82.50 86 SER A C 1
ATOM 687 O O . SER A 1 86 ? 14.212 0.576 -4.789 1.00 82.50 86 SER A O 1
ATOM 689 N N . THR A 1 87 ? 15.784 2.158 -4.947 1.00 87.25 87 THR A N 1
ATOM 690 C CA . THR A 1 87 ? 15.111 3.139 -4.088 1.00 87.25 87 THR A CA 1
ATOM 691 C C . THR A 1 87 ? 13.707 3.504 -4.570 1.00 87.25 87 THR A C 1
ATOM 693 O O . THR A 1 87 ? 12.783 3.538 -3.761 1.00 87.25 87 THR A O 1
ATOM 696 N N . SER A 1 88 ? 13.531 3.803 -5.862 1.00 88.12 88 SER A N 1
ATOM 697 C CA . SER A 1 88 ? 12.219 4.185 -6.403 1.00 88.12 88 SER A CA 1
ATOM 698 C C . SER A 1 88 ? 11.257 2.994 -6.406 1.00 88.12 88 SER A C 1
ATOM 700 O O . SER A 1 88 ? 10.114 3.130 -5.967 1.00 88.12 88 SER A O 1
ATOM 702 N N . LYS A 1 89 ? 11.759 1.805 -6.773 1.00 91.94 89 LYS A N 1
ATOM 703 C CA . LYS A 1 89 ? 11.013 0.542 -6.695 1.00 91.94 89 LYS A CA 1
ATOM 704 C C . LYS A 1 89 ? 10.499 0.264 -5.289 1.00 91.94 89 LYS A C 1
ATOM 706 O O . LYS A 1 89 ? 9.299 0.144 -5.077 1.00 91.94 89 LYS A O 1
ATOM 711 N N . GLU A 1 90 ? 11.405 0.183 -4.324 1.00 95.00 90 GLU A N 1
ATOM 712 C CA . GLU A 1 90 ? 11.064 -0.134 -2.940 1.00 95.00 90 GLU A CA 1
ATOM 713 C C . GLU A 1 90 ? 10.110 0.913 -2.347 1.00 95.00 90 GLU A C 1
ATOM 715 O O . GLU A 1 90 ? 9.212 0.565 -1.586 1.00 95.00 90 GLU A O 1
ATOM 720 N N . LYS A 1 91 ? 10.266 2.198 -2.704 1.00 95.56 91 LYS A N 1
ATOM 721 C CA . LYS A 1 91 ? 9.357 3.257 -2.247 1.00 95.56 91 LYS A CA 1
ATOM 722 C C . LYS A 1 91 ? 7.930 2.988 -2.728 1.00 95.56 91 LYS A C 1
ATOM 724 O O . LYS A 1 91 ? 6.998 3.105 -1.934 1.00 95.56 91 LYS A O 1
ATOM 729 N N . ALA A 1 92 ? 7.766 2.635 -4.003 1.00 94.94 92 ALA A N 1
ATOM 730 C CA . ALA A 1 92 ? 6.464 2.297 -4.564 1.00 94.94 92 ALA A CA 1
ATOM 731 C C . ALA A 1 92 ? 5.874 1.049 -3.893 1.00 94.94 92 ALA A C 1
ATOM 733 O O . ALA A 1 92 ? 4.723 1.087 -3.473 1.00 94.94 92 ALA A O 1
ATOM 734 N N . LEU A 1 93 ? 6.673 -0.009 -3.709 1.00 96.81 93 LEU A N 1
ATOM 735 C CA . LEU A 1 93 ? 6.248 -1.237 -3.025 1.00 96.81 93 LEU A CA 1
ATOM 736 C C . LEU A 1 93 ? 5.720 -0.958 -1.612 1.00 96.81 93 LEU A C 1
ATOM 738 O O . LEU A 1 93 ? 4.615 -1.374 -1.273 1.00 96.81 93 LEU A O 1
ATOM 742 N N . VAL A 1 94 ? 6.474 -0.203 -0.808 1.00 97.62 94 VAL A N 1
ATOM 743 C CA . VAL A 1 94 ? 6.081 0.149 0.565 1.00 97.62 94 VAL A CA 1
ATOM 744 C C . VAL A 1 94 ? 4.807 0.990 0.584 1.00 97.62 94 VAL A C 1
ATOM 746 O O . VAL A 1 94 ? 3.863 0.652 1.296 1.00 97.62 94 VAL A O 1
ATOM 749 N N . TYR A 1 95 ? 4.749 2.061 -0.213 1.00 97.81 95 TYR A N 1
ATOM 750 C CA . TYR A 1 95 ? 3.570 2.927 -0.255 1.00 97.81 95 TYR A CA 1
ATOM 751 C C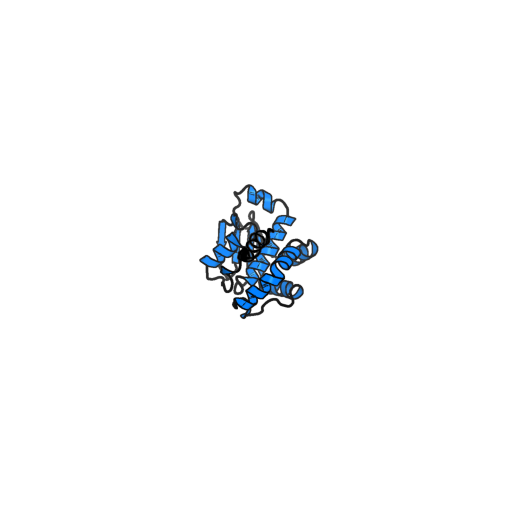 . TYR A 1 95 ? 2.321 2.164 -0.714 1.00 97.81 95 TYR A C 1
ATOM 753 O O . TYR A 1 95 ? 1.277 2.236 -0.065 1.00 97.81 95 TYR A O 1
ATOM 761 N N . ASN A 1 96 ? 2.432 1.402 -1.803 1.00 97.75 96 ASN A N 1
ATOM 762 C CA . ASN A 1 96 ? 1.311 0.671 -2.385 1.00 97.75 96 ASN A CA 1
ATOM 763 C C . ASN A 1 96 ? 0.806 -0.419 -1.441 1.00 97.75 96 ASN A C 1
ATOM 765 O O . ASN A 1 96 ? -0.404 -0.587 -1.311 1.00 97.75 96 ASN A O 1
ATOM 769 N N . ALA A 1 97 ? 1.701 -1.119 -0.738 1.00 98.38 97 ALA A N 1
ATOM 770 C CA . ALA A 1 97 ? 1.312 -2.101 0.267 1.00 98.38 97 ALA A CA 1
ATOM 771 C C . ALA A 1 97 ? 0.520 -1.446 1.406 1.00 98.38 97 ALA A C 1
ATOM 773 O O . ALA A 1 97 ? -0.586 -1.888 1.711 1.00 98.38 97 ALA A O 1
ATOM 774 N N . MET A 1 98 ? 1.030 -0.352 1.985 1.00 98.19 98 MET A N 1
ATOM 775 C CA . MET A 1 98 ? 0.347 0.363 3.071 1.00 98.19 98 MET A CA 1
ATOM 776 C C . MET A 1 98 ? -1.026 0.895 2.633 1.00 98.19 98 MET A C 1
ATOM 778 O O . MET A 1 98 ? -2.015 0.709 3.342 1.00 98.19 98 MET A O 1
ATOM 782 N N . MET A 1 99 ? -1.118 1.511 1.449 1.00 98.06 99 MET A N 1
ATOM 783 C CA . MET A 1 99 ? -2.395 1.991 0.907 1.00 98.06 99 MET A CA 1
ATOM 784 C C . MET A 1 99 ? -3.351 0.839 0.586 1.00 98.06 99 MET A C 1
ATOM 786 O O . MET A 1 99 ? -4.543 0.935 0.871 1.00 98.06 99 MET A O 1
ATOM 790 N N . GLY A 1 100 ? -2.838 -0.268 0.045 1.00 97.81 100 GLY A N 1
ATOM 791 C CA . GLY A 1 100 ? -3.601 -1.491 -0.186 1.00 97.81 100 GLY A CA 1
ATOM 792 C C . GLY A 1 100 ? -4.179 -2.054 1.109 1.00 97.81 100 GLY A C 1
ATOM 793 O O . GLY A 1 100 ? -5.357 -2.395 1.146 1.00 97.81 100 GLY A O 1
ATOM 794 N N . ALA A 1 101 ? -3.400 -2.064 2.192 1.00 97.94 101 ALA A N 1
ATOM 795 C CA . ALA A 1 101 ? -3.844 -2.544 3.497 1.00 97.94 101 ALA A CA 1
ATOM 796 C C . ALA A 1 101 ? -4.950 -1.703 4.132 1.00 97.94 101 ALA A C 1
ATOM 798 O O . ALA A 1 101 ? -5.776 -2.247 4.869 1.00 97.94 101 ALA A O 1
ATOM 799 N N . ILE A 1 102 ? -4.977 -0.405 3.835 1.00 98.25 102 ILE A N 1
ATOM 800 C CA . ILE A 1 102 ? -6.009 0.511 4.323 1.00 98.25 102 ILE A CA 1
ATOM 801 C C . ILE A 1 102 ? -7.268 0.423 3.456 1.00 98.25 102 ILE A C 1
ATOM 803 O O . ILE A 1 102 ? -8.371 0.372 3.991 1.00 98.25 102 ILE A O 1
ATOM 807 N N . LEU A 1 103 ? -7.116 0.402 2.128 1.00 98.00 103 LEU A N 1
ATOM 808 C CA . LEU A 1 103 ? -8.240 0.503 1.191 1.00 98.00 103 LEU A CA 1
ATOM 809 C C . LEU A 1 103 ? -8.855 -0.849 0.808 1.00 98.00 103 LEU A C 1
ATOM 811 O O . LEU A 1 103 ? -10.011 -0.886 0.398 1.00 98.00 103 LEU A O 1
ATOM 815 N N . VAL A 1 104 ? -8.117 -1.953 0.942 1.00 97.75 104 VAL A N 1
ATOM 816 C CA . VAL A 1 104 ? -8.582 -3.325 0.662 1.00 97.75 104 VAL A CA 1
ATOM 817 C C . VAL A 1 104 ? -8.346 -4.221 1.893 1.00 97.75 104 VAL A C 1
ATOM 819 O O . VAL A 1 104 ? -7.600 -5.201 1.841 1.00 97.75 104 VAL A O 1
ATOM 822 N N . PRO A 1 105 ? -8.967 -3.897 3.039 1.00 96.81 105 PRO A N 1
ATOM 823 C CA . PRO A 1 105 ? -8.588 -4.430 4.346 1.00 96.81 105 PRO A CA 1
ATOM 824 C C . PRO A 1 105 ? -8.897 -5.914 4.588 1.00 96.81 105 PRO A C 1
ATOM 826 O O . PRO A 1 105 ? -8.414 -6.468 5.571 1.00 96.81 105 PRO A O 1
ATOM 829 N N . ASN A 1 106 ? -9.679 -6.586 3.740 1.00 96.69 106 ASN A N 1
ATOM 830 C CA . ASN A 1 106 ? -9.879 -8.038 3.853 1.00 96.69 106 ASN A CA 1
ATOM 831 C C . ASN A 1 106 ? -8.898 -8.870 3.015 1.00 96.69 106 ASN A C 1
ATOM 833 O O . ASN A 1 106 ? -9.028 -10.090 3.008 1.00 96.69 106 ASN A O 1
ATOM 837 N N . ALA A 1 107 ? -7.962 -8.256 2.283 1.00 97.56 107 ALA A N 1
ATOM 838 C CA . ALA A 1 107 ? -6.944 -9.024 1.575 1.00 97.56 107 ALA A CA 1
ATOM 839 C C . ALA A 1 107 ? -5.943 -9.631 2.572 1.00 97.56 107 ALA A C 1
ATOM 841 O O . ALA A 1 107 ? -5.439 -8.921 3.438 1.00 97.56 107 ALA A O 1
ATOM 842 N N . GLN A 1 108 ? -5.609 -10.913 2.426 1.00 97.81 108 GLN A N 1
ATOM 843 C CA . GLN A 1 108 ? -4.670 -11.649 3.286 1.00 97.81 108 GLN A CA 1
ATOM 844 C C . GLN A 1 108 ? -3.204 -11.258 3.050 1.00 97.81 108 GLN A C 1
ATOM 846 O O . GLN A 1 108 ? -2.333 -11.549 3.868 1.00 97.81 108 GLN A O 1
ATOM 851 N N . GLY A 1 109 ? -2.921 -10.570 1.946 1.00 98.06 109 GLY A N 1
ATOM 852 C CA . GLY A 1 109 ? -1.597 -10.059 1.622 1.00 98.06 109 GLY A CA 1
ATOM 853 C C . GLY A 1 109 ? -1.621 -9.138 0.411 1.00 98.06 109 GLY A C 1
ATOM 854 O O . GLY A 1 109 ? -2.651 -8.990 -0.257 1.00 98.06 109 GLY A O 1
ATOM 855 N N . TYR A 1 110 ? -0.463 -8.548 0.131 1.00 98.50 110 TYR A N 1
ATOM 856 C CA . TYR A 1 110 ? -0.263 -7.584 -0.949 1.00 98.50 110 TYR A CA 1
ATOM 857 C C . TYR A 1 110 ? 0.982 -7.971 -1.736 1.00 98.50 110 TYR A C 1
ATOM 859 O O . TYR A 1 110 ? 2.058 -8.127 -1.159 1.00 98.50 110 TYR A O 1
ATOM 867 N N . GLY A 1 111 ? 0.811 -8.149 -3.041 1.00 97.81 111 GLY A N 1
ATOM 868 C CA . GLY A 1 111 ? 1.830 -8.614 -3.966 1.00 97.81 111 GLY A CA 1
ATOM 869 C C . GLY A 1 111 ? 2.043 -7.644 -5.115 1.00 97.81 111 GLY A C 1
ATOM 870 O O . GLY A 1 111 ? 1.095 -7.034 -5.608 1.00 97.81 111 GLY A O 1
ATOM 871 N N . PHE A 1 112 ? 3.282 -7.530 -5.569 1.00 96.56 112 PHE A N 1
ATOM 872 C CA . PHE A 1 112 ? 3.658 -6.667 -6.681 1.00 96.56 112 PHE A CA 1
ATOM 873 C C . PHE A 1 112 ? 4.658 -7.404 -7.562 1.00 96.56 112 PHE A C 1
ATOM 875 O O . PHE A 1 112 ? 5.746 -7.748 -7.100 1.00 96.56 112 PHE A O 1
ATOM 882 N N . GLU A 1 113 ? 4.284 -7.665 -8.810 1.00 94.81 113 GLU A N 1
ATOM 883 C CA . GLU A 1 113 ? 5.155 -8.316 -9.784 1.00 94.81 113 GLU A CA 1
ATOM 884 C C . GLU A 1 113 ? 5.777 -7.277 -10.714 1.00 94.81 113 GLU A C 1
ATOM 886 O O . GLU A 1 113 ? 5.068 -6.541 -11.406 1.00 94.81 113 GLU A O 1
ATOM 891 N N . ILE A 1 114 ? 7.107 -7.209 -10.699 1.00 91.19 114 ILE A N 1
ATOM 892 C CA . ILE A 1 114 ? 7.910 -6.250 -11.459 1.00 91.19 114 ILE A CA 1
ATOM 893 C C . ILE A 1 114 ? 9.093 -7.013 -12.051 1.00 91.19 114 ILE A C 1
ATOM 895 O O . ILE A 1 114 ? 9.871 -7.595 -11.299 1.00 91.19 114 ILE A O 1
ATOM 899 N N . ASP A 1 115 ? 9.247 -6.992 -13.378 1.00 87.00 115 ASP A N 1
ATOM 900 C CA . ASP A 1 115 ? 10.401 -7.579 -14.081 1.00 87.00 115 ASP A CA 1
ATOM 901 C C . ASP A 1 115 ? 10.680 -9.052 -13.708 1.00 87.00 115 ASP A C 1
ATOM 903 O O . ASP A 1 115 ? 11.807 -9.462 -13.431 1.00 87.00 115 ASP A O 1
ATOM 907 N N . GLY A 1 116 ? 9.618 -9.862 -13.638 1.00 88.06 116 GLY A N 1
ATOM 908 C CA . GLY A 1 116 ? 9.732 -11.289 -13.323 1.00 88.06 116 GLY A CA 1
ATOM 909 C C . GLY A 1 116 ? 10.032 -11.594 -11.849 1.00 88.06 116 GLY A C 1
ATOM 910 O O . GLY A 1 116 ? 10.394 -12.720 -11.503 1.00 88.06 116 GLY A O 1
ATOM 911 N N . GLU A 1 117 ? 9.925 -10.605 -10.962 1.00 93.31 117 GLU A N 1
ATOM 912 C CA . GLU A 1 117 ? 10.048 -10.779 -9.517 1.00 93.31 117 GLU A CA 1
ATOM 913 C C . GLU A 1 117 ? 8.748 -10.375 -8.822 1.00 93.31 117 GLU A C 1
ATOM 915 O O . GLU A 1 117 ? 8.271 -9.248 -8.955 1.00 93.31 117 GLU A O 1
ATOM 920 N N . LEU A 1 118 ? 8.197 -11.299 -8.040 1.00 95.81 118 LEU A N 1
ATOM 921 C CA . LEU A 1 118 ? 7.038 -11.084 -7.189 1.00 95.81 118 LEU A CA 1
ATOM 922 C C . LEU A 1 118 ? 7.494 -10.748 -5.769 1.00 95.81 118 LEU A C 1
ATOM 924 O O . LEU A 1 118 ? 8.163 -11.550 -5.113 1.00 95.81 118 LEU A O 1
ATOM 928 N N . TYR A 1 119 ? 7.087 -9.571 -5.305 1.00 97.50 119 TYR A N 1
ATOM 929 C CA . TYR A 1 119 ? 7.294 -9.064 -3.954 1.00 97.50 119 TYR A CA 1
ATOM 930 C C . TYR A 1 119 ? 5.979 -9.164 -3.190 1.00 97.50 119 TYR A C 1
ATOM 932 O O . TYR A 1 119 ? 5.043 -8.433 -3.505 1.00 97.50 119 TYR A O 1
ATOM 940 N N . GLU A 1 120 ? 5.899 -10.025 -2.179 1.00 98.06 120 GLU A N 1
ATOM 941 C CA . GLU A 1 120 ? 4.675 -10.237 -1.394 1.00 98.06 120 GLU A CA 1
ATOM 942 C C . GLU A 1 120 ? 4.883 -10.008 0.096 1.00 98.06 120 GLU A C 1
ATOM 944 O O . GLU A 1 120 ? 5.844 -10.511 0.669 1.00 98.06 120 GLU A O 1
ATOM 949 N N . VAL A 1 121 ? 3.942 -9.314 0.737 1.00 98.50 121 VAL A N 1
ATOM 950 C CA . VAL A 1 121 ? 3.898 -9.139 2.192 1.00 98.50 121 VAL A CA 1
ATOM 951 C C . VAL A 1 121 ? 2.551 -9.626 2.752 1.00 98.50 121 VAL A C 1
ATOM 953 O O . VAL A 1 121 ? 1.495 -9.229 2.236 1.00 98.50 121 VAL A O 1
ATOM 956 N N . PRO A 1 122 ? 2.548 -10.484 3.790 1.00 98.25 122 PRO A N 1
ATOM 957 C CA . PRO A 1 122 ? 1.335 -10.850 4.516 1.00 98.25 122 PRO A CA 1
ATOM 958 C C . PRO A 1 122 ? 0.682 -9.639 5.191 1.00 98.25 122 PRO A C 1
ATOM 960 O O . PRO A 1 122 ? 1.360 -8.715 5.648 1.00 98.25 122 PRO A O 1
ATOM 963 N N . ARG A 1 123 ? -0.653 -9.631 5.276 1.00 97.50 123 ARG A N 1
ATOM 964 C CA . ARG A 1 123 ? -1.387 -8.518 5.893 1.00 97.50 123 ARG A CA 1
ATOM 965 C C . ARG A 1 123 ? -1.024 -8.327 7.363 1.00 97.50 123 ARG A C 1
ATOM 967 O O . ARG A 1 123 ? -0.876 -7.191 7.794 1.00 97.50 123 ARG A O 1
ATOM 974 N N . ASP A 1 124 ? -0.943 -9.401 8.133 1.0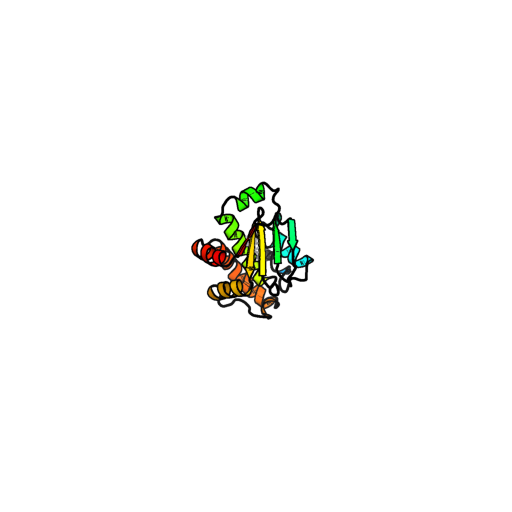0 97.00 124 ASP A N 1
ATOM 975 C CA . ASP A 1 124 ? -0.661 -9.363 9.570 1.00 97.00 124 ASP A CA 1
ATOM 976 C C . ASP A 1 124 ? 0.718 -8.765 9.875 1.00 97.00 124 ASP A C 1
ATOM 978 O O . ASP A 1 124 ? 0.833 -7.900 10.748 1.00 97.00 124 ASP A O 1
ATOM 982 N N . GLU A 1 125 ? 1.742 -9.145 9.107 1.00 97.31 125 GLU A N 1
ATOM 983 C CA . GLU A 1 125 ? 3.068 -8.533 9.194 1.00 97.31 125 GLU A CA 1
ATOM 984 C C . GLU A 1 125 ? 3.018 -7.040 8.860 1.00 97.31 125 GLU A C 1
ATOM 986 O O . GLU A 1 125 ? 3.550 -6.217 9.606 1.00 97.31 125 GLU A O 1
ATOM 991 N N . LEU A 1 126 ? 2.334 -6.673 7.773 1.00 97.38 126 LEU A N 1
ATOM 992 C CA . LEU A 1 126 ? 2.223 -5.281 7.346 1.00 97.38 126 LEU A CA 1
ATOM 993 C C . LEU A 1 126 ? 1.469 -4.416 8.366 1.00 97.38 126 LEU A C 1
ATOM 995 O O . LEU A 1 126 ? 1.935 -3.331 8.707 1.00 97.38 126 LEU A O 1
ATOM 999 N N . ILE A 1 127 ? 0.335 -4.894 8.883 1.00 97.06 127 ILE A N 1
ATOM 1000 C CA . ILE A 1 127 ? -0.458 -4.178 9.889 1.00 97.06 127 ILE A CA 1
ATOM 1001 C C . ILE A 1 127 ? 0.348 -3.998 11.175 1.00 97.06 127 ILE A C 1
ATOM 1003 O O . ILE A 1 127 ? 0.391 -2.887 11.693 1.00 97.06 127 ILE A O 1
ATOM 1007 N N . THR A 1 128 ? 1.062 -5.030 11.635 1.00 95.50 128 THR A N 1
ATOM 1008 C CA . THR A 1 128 ? 1.913 -4.942 12.835 1.00 95.50 128 THR A CA 1
ATOM 1009 C C . THR A 1 128 ? 2.962 -3.832 12.700 1.00 95.50 128 THR A C 1
ATOM 1011 O O . THR A 1 128 ? 3.163 -3.033 13.616 1.00 95.50 128 THR A O 1
ATOM 1014 N N . GLU A 1 129 ? 3.618 -3.739 11.540 1.00 94.81 129 GLU A N 1
ATOM 1015 C CA . GLU A 1 129 ? 4.588 -2.673 11.277 1.00 94.81 129 GLU A CA 1
ATOM 1016 C C . GLU A 1 129 ? 3.905 -1.297 11.192 1.00 94.81 129 GLU A C 1
ATOM 1018 O O . GLU A 1 129 ? 4.421 -0.321 11.736 1.00 94.81 129 GLU A O 1
ATOM 1023 N N . MET A 1 130 ? 2.728 -1.199 10.565 1.00 95.69 130 MET A N 1
ATOM 1024 C CA . MET A 1 130 ? 1.980 0.058 10.442 1.00 95.69 130 MET A CA 1
ATOM 1025 C C . MET A 1 130 ? 1.468 0.584 11.788 1.00 95.69 130 MET A C 1
ATOM 1027 O O . MET A 1 130 ? 1.564 1.786 12.034 1.00 95.69 130 MET A O 1
ATOM 1031 N N . GLU A 1 131 ? 0.972 -0.281 12.673 1.00 95.00 131 GLU A N 1
ATOM 1032 C CA . GLU A 1 131 ? 0.494 0.089 14.014 1.00 95.00 131 GLU A CA 1
ATOM 1033 C C . GLU A 1 131 ? 1.606 0.720 14.862 1.00 95.00 131 GLU A C 1
ATOM 1035 O O . GLU A 1 131 ? 1.360 1.666 15.613 1.00 95.00 131 GLU A O 1
ATOM 1040 N N . SER A 1 132 ? 2.851 0.258 14.694 1.00 90.50 132 SER A N 1
ATOM 1041 C CA . SER A 1 132 ? 4.010 0.824 15.397 1.00 90.50 132 SER A CA 1
ATOM 1042 C C . SER A 1 132 ? 4.309 2.280 15.008 1.00 90.50 132 SER A C 1
ATOM 1044 O O . SER A 1 132 ? 4.859 3.040 15.807 1.00 90.50 132 SER A O 1
ATOM 1046 N N . LEU A 1 133 ? 3.926 2.683 13.792 1.00 90.38 133 LEU A N 1
ATOM 1047 C CA . LEU A 1 133 ? 4.189 4.010 13.228 1.00 90.38 133 LEU A CA 1
ATOM 1048 C C . LEU A 1 133 ? 2.985 4.941 13.295 1.00 90.38 133 LEU A C 1
ATOM 1050 O O . LEU A 1 133 ? 3.132 6.162 13.372 1.00 90.38 133 LEU A O 1
ATOM 1054 N N . LEU A 1 134 ? 1.790 4.365 13.204 1.00 94.69 134 LEU A N 1
ATOM 1055 C CA . LEU A 1 134 ? 0.523 5.065 13.078 1.00 94.69 134 LEU A CA 1
ATOM 1056 C C . LEU A 1 134 ? -0.394 4.570 14.204 1.00 94.69 134 LEU A C 1
ATOM 1058 O O . LEU A 1 134 ? -1.275 3.755 13.954 1.00 94.69 134 LEU A O 1
ATOM 1062 N N . PRO A 1 135 ? -0.238 5.073 15.447 1.00 91.06 135 PRO A N 1
ATOM 1063 C CA . PRO A 1 135 ? -0.980 4.567 16.608 1.00 91.06 135 PRO A CA 1
ATOM 1064 C C . PRO A 1 135 ? -2.505 4.723 16.526 1.00 91.06 135 PRO A C 1
ATOM 1066 O O . PRO A 1 135 ? -3.222 4.212 17.377 1.00 91.06 135 PRO A O 1
ATOM 1069 N N . THR A 1 136 ? -3.002 5.488 15.552 1.00 95.50 136 THR A N 1
ATOM 1070 C CA . THR A 1 136 ? -4.433 5.674 15.279 1.00 95.50 136 THR A CA 1
ATOM 1071 C C . THR A 1 136 ? -4.882 4.934 14.019 1.00 95.50 136 THR A C 1
ATOM 1073 O O . THR A 1 136 ? -5.873 5.338 13.415 1.00 95.50 136 THR A O 1
ATOM 1076 N N . LEU A 1 137 ? -4.124 3.927 13.567 1.00 97.69 137 LEU A N 1
ATOM 1077 C CA . LEU A 1 137 ? -4.528 3.052 12.470 1.00 97.69 137 LEU A CA 1
ATOM 1078 C C . LEU A 1 137 ? -5.893 2.421 12.805 1.00 97.69 137 LEU A C 1
ATOM 1080 O O . LEU A 1 137 ? -6.094 2.014 13.947 1.00 97.69 137 LEU A O 1
ATOM 1084 N N . PRO A 1 138 ? -6.842 2.346 11.855 1.00 97.00 138 PRO A N 1
ATOM 1085 C CA . PRO A 1 138 ? -8.083 1.611 12.074 1.00 97.00 138 PRO A CA 1
ATOM 1086 C C . PRO A 1 138 ? -7.802 0.135 12.389 1.00 97.00 138 PRO A C 1
ATOM 1088 O O . PRO A 1 138 ? -6.775 -0.405 11.981 1.00 97.00 138 PRO A O 1
ATOM 1091 N N . HIS A 1 139 ? -8.725 -0.543 13.072 1.00 95.06 139 HIS A N 1
ATOM 1092 C CA . HIS A 1 139 ? -8.588 -1.969 13.376 1.00 95.06 139 HIS A CA 1
ATOM 1093 C C . HIS A 1 139 ? -9.857 -2.745 13.016 1.00 95.06 139 HIS A C 1
ATOM 1095 O O . HIS A 1 139 ? -10.976 -2.251 13.139 1.00 95.06 139 HIS A O 1
ATOM 1101 N N . GLY A 1 140 ? -9.690 -4.001 12.592 1.00 93.75 140 GLY A N 1
ATOM 1102 C CA . GLY A 1 140 ? -10.812 -4.888 12.279 1.00 93.75 140 GLY A CA 1
ATOM 1103 C C . GLY A 1 140 ? -11.774 -4.279 11.255 1.00 93.75 140 GLY A C 1
ATOM 1104 O O . GLY A 1 140 ? -11.370 -3.938 10.144 1.00 93.75 140 GLY A O 1
ATOM 1105 N N . ASN A 1 141 ? -13.046 -4.142 11.636 1.00 95.69 141 ASN A N 1
ATOM 1106 C CA . ASN A 1 141 ? -14.080 -3.609 10.750 1.00 95.69 141 ASN A CA 1
ATOM 1107 C C . ASN A 1 141 ? -13.991 -2.091 10.541 1.00 95.69 141 ASN A C 1
ATOM 1109 O O . ASN A 1 141 ? -14.573 -1.598 9.579 1.00 95.69 141 ASN A O 1
ATOM 1113 N N . ASP A 1 142 ? -13.225 -1.360 11.357 1.00 97.31 142 ASP A N 1
ATOM 1114 C CA . ASP A 1 142 ? -13.097 0.096 11.229 1.00 97.31 142 ASP A CA 1
ATOM 1115 C C . ASP A 1 142 ? -12.444 0.508 9.900 1.00 97.31 142 ASP A C 1
ATOM 1117 O O . ASP A 1 142 ? -12.661 1.615 9.418 1.00 97.31 142 ASP A O 1
ATOM 1121 N N . PHE A 1 143 ? -11.696 -0.393 9.251 1.00 96.94 143 PHE A N 1
ATOM 1122 C CA . PHE A 1 143 ? -11.182 -0.169 7.896 1.00 96.94 143 PHE A CA 1
ATOM 1123 C C . PHE A 1 143 ? -12.277 -0.091 6.814 1.00 96.94 143 PHE A C 1
ATOM 1125 O O . PHE A 1 143 ? -12.003 0.326 5.688 1.00 96.94 143 PHE A O 1
ATOM 1132 N N . PHE A 1 144 ? -13.507 -0.507 7.115 1.00 96.56 144 PHE A N 1
ATOM 1133 C CA . PHE A 1 144 ? -14.646 -0.371 6.205 1.00 96.56 144 PHE A CA 1
ATOM 1134 C C . PHE A 1 144 ? -15.492 0.871 6.491 1.00 96.56 144 PHE A C 1
ATOM 1136 O O . PHE A 1 144 ? -16.332 1.235 5.668 1.00 96.56 144 PHE A O 1
ATOM 1143 N N . GLU A 1 145 ? -15.269 1.532 7.626 1.00 97.00 145 GLU A N 1
ATOM 1144 C CA . GLU A 1 145 ? -16.038 2.696 8.045 1.00 97.00 145 GLU A CA 1
ATOM 1145 C C . GLU A 1 145 ? -15.512 3.955 7.348 1.00 97.00 145 GLU A C 1
ATOM 1147 O O . GLU A 1 145 ? -14.436 4.462 7.676 1.00 97.00 145 GLU A O 1
ATOM 1152 N N . GLU A 1 146 ? -16.296 4.474 6.393 1.00 95.50 146 GLU A N 1
ATOM 1153 C CA . GLU A 1 146 ? -15.915 5.585 5.506 1.00 95.50 146 GLU A CA 1
ATOM 1154 C C . GLU A 1 146 ? -15.287 6.750 6.270 1.00 95.50 146 GLU A C 1
ATOM 1156 O O . GLU A 1 146 ? -14.155 7.147 6.001 1.00 95.50 146 GLU A O 1
ATOM 1161 N N . LYS A 1 147 ? -15.991 7.222 7.300 1.00 96.31 147 LYS A N 1
ATOM 1162 C CA . LYS A 1 147 ? -15.568 8.359 8.113 1.00 96.31 147 LYS A CA 1
ATOM 1163 C C . LYS A 1 147 ? -14.261 8.100 8.868 1.00 96.31 147 LYS A C 1
ATOM 1165 O O . LYS A 1 147 ? -13.439 9.004 8.975 1.00 96.31 147 LYS A O 1
ATOM 1170 N N . ILE A 1 148 ? -14.062 6.892 9.399 1.00 97.69 148 ILE A N 1
ATOM 1171 C CA . ILE A 1 148 ? -12.865 6.568 10.191 1.00 97.69 148 ILE A CA 1
ATOM 1172 C C . ILE A 1 148 ? -11.636 6.554 9.281 1.00 97.69 148 ILE A C 1
ATOM 1174 O O . ILE A 1 148 ? -10.620 7.178 9.591 1.00 97.69 148 ILE A O 1
ATOM 1178 N N . VAL A 1 149 ? -11.734 5.876 8.137 1.00 97.81 149 VAL A N 1
ATOM 1179 C CA . VAL A 1 149 ? -10.630 5.794 7.175 1.00 97.81 149 VAL A CA 1
ATOM 1180 C C . VAL A 1 149 ? -10.366 7.145 6.517 1.00 97.81 149 VAL A C 1
ATOM 1182 O O . VAL A 1 149 ? -9.203 7.498 6.327 1.00 97.81 149 VAL A O 1
ATOM 1185 N N . GLU A 1 150 ? -11.403 7.928 6.212 1.00 96.94 150 GLU A N 1
ATOM 1186 C CA . GLU A 1 150 ? -11.253 9.275 5.656 1.00 96.94 150 GLU A CA 1
ATOM 1187 C C . GLU A 1 150 ? -10.524 10.204 6.631 1.00 96.94 150 GLU A C 1
ATOM 1189 O O . GLU A 1 150 ? -9.552 10.859 6.244 1.00 96.94 150 GLU A O 1
ATOM 1194 N N . GLU A 1 151 ? -10.934 10.236 7.903 1.00 96.62 151 GLU A N 1
ATOM 1195 C CA . GLU A 1 151 ? -10.260 11.018 8.945 1.00 96.62 151 GLU A CA 1
ATOM 1196 C C . GLU A 1 151 ? -8.803 10.566 9.124 1.00 96.62 151 GLU A C 1
ATOM 1198 O O . GLU A 1 151 ? -7.897 11.402 9.233 1.00 96.62 151 GLU A O 1
ATOM 1203 N N . PHE A 1 152 ? -8.558 9.252 9.101 1.00 97.94 152 PHE A N 1
ATOM 1204 C CA . PHE A 1 152 ? -7.218 8.686 9.201 1.00 97.94 152 PHE A CA 1
ATOM 1205 C C . PHE A 1 152 ? -6.326 9.093 8.023 1.00 97.94 152 PHE A C 1
ATOM 1207 O O . PHE A 1 152 ? -5.258 9.671 8.237 1.00 97.94 152 PHE A O 1
ATOM 1214 N N . LEU A 1 153 ? -6.749 8.834 6.782 1.00 97.00 153 LEU A N 1
ATOM 1215 C CA . LEU A 1 153 ? -5.954 9.118 5.585 1.00 97.00 153 LEU A CA 1
ATOM 1216 C C . LEU A 1 153 ? -5.773 10.621 5.366 1.00 97.00 153 LEU A C 1
ATOM 1218 O O . LEU A 1 153 ? -4.662 11.052 5.070 1.00 97.00 153 LEU A O 1
ATOM 1222 N N . THR A 1 154 ? -6.792 11.439 5.641 1.00 95.44 154 THR A N 1
ATOM 1223 C CA . THR A 1 154 ? -6.666 12.908 5.604 1.00 95.44 154 THR A CA 1
ATOM 1224 C C . THR A 1 154 ? -5.545 13.409 6.516 1.00 95.44 154 THR A C 1
ATOM 1226 O O . THR A 1 154 ? -4.866 14.387 6.196 1.00 95.44 154 THR A O 1
ATOM 1229 N N . LYS A 1 155 ? -5.345 12.752 7.662 1.00 95.75 155 LYS A N 1
ATOM 1230 C CA . LYS A 1 155 ? -4.319 13.117 8.640 1.00 95.75 155 LYS A CA 1
ATOM 1231 C C . LYS A 1 155 ? -2.956 12.484 8.348 1.00 95.75 155 LYS A C 1
ATOM 1233 O O . LYS A 1 155 ? -1.936 13.109 8.634 1.00 95.75 155 LYS A O 1
ATOM 1238 N N . HIS A 1 156 ? -2.927 11.259 7.825 1.00 96.56 156 HIS A N 1
ATOM 1239 C CA . HIS A 1 156 ? -1.726 10.419 7.805 1.00 96.56 156 HIS A CA 1
ATOM 1240 C C . HIS A 1 156 ? -1.195 10.062 6.414 1.00 96.56 156 HIS A C 1
ATOM 1242 O O . HIS A 1 156 ? -0.083 9.545 6.338 1.00 96.56 156 HIS A O 1
ATOM 1248 N N . GLU A 1 157 ? -1.889 10.368 5.315 1.00 94.75 157 GLU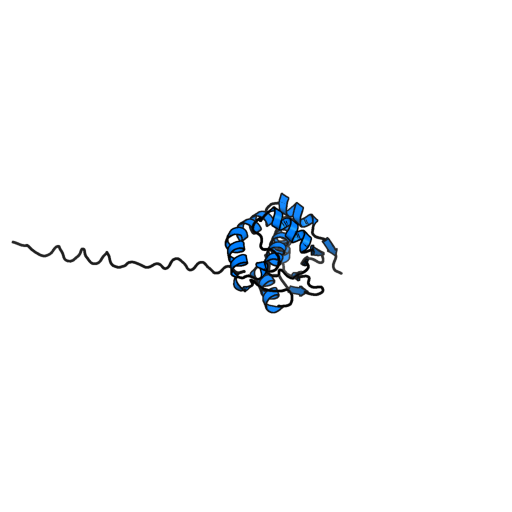 A N 1
ATOM 1249 C CA . GLU A 1 157 ? -1.412 10.043 3.959 1.00 94.75 157 GLU A CA 1
ATOM 1250 C C . GLU A 1 157 ? -0.010 10.611 3.685 1.00 94.75 157 GLU A C 1
ATOM 1252 O O . GLU A 1 157 ? 0.881 9.894 3.225 1.00 94.75 157 GLU A O 1
ATOM 1257 N N . GLN A 1 158 ? 0.231 11.879 4.033 1.00 94.44 158 GLN A N 1
ATOM 1258 C CA . GLN A 1 158 ? 1.551 12.489 3.859 1.00 94.44 158 GLN A CA 1
ATOM 1259 C C . GLN A 1 158 ? 2.620 11.786 4.711 1.00 94.44 158 GLN A C 1
ATOM 1261 O O . GLN A 1 158 ? 3.752 11.606 4.265 1.00 94.44 158 GLN A O 1
ATOM 1266 N N . THR A 1 159 ? 2.269 11.353 5.922 1.00 95.25 159 THR A N 1
ATOM 1267 C CA . THR A 1 159 ? 3.163 10.583 6.795 1.00 95.25 159 THR A CA 1
ATOM 1268 C C . THR A 1 159 ? 3.480 9.209 6.197 1.00 95.25 159 THR A C 1
ATOM 1270 O O . THR A 1 159 ? 4.635 8.796 6.210 1.00 95.25 159 THR A O 1
ATOM 1273 N N . ILE A 1 160 ? 2.499 8.531 5.592 1.00 96.62 160 ILE A N 1
ATOM 1274 C CA . ILE A 1 160 ? 2.702 7.266 4.866 1.00 96.62 160 ILE A CA 1
ATOM 1275 C C . ILE A 1 160 ? 3.687 7.470 3.704 1.00 96.62 160 ILE A C 1
ATOM 1277 O O . ILE A 1 160 ? 4.642 6.708 3.557 1.00 96.62 160 ILE A O 1
ATOM 1281 N N . GLN A 1 161 ? 3.522 8.539 2.916 1.00 95.50 161 GLN A N 1
ATOM 1282 C CA . GLN A 1 161 ? 4.457 8.879 1.835 1.00 95.50 161 GLN A CA 1
ATOM 1283 C C . GLN A 1 161 ? 5.877 9.166 2.349 1.00 95.50 161 GLN A C 1
ATOM 1285 O O . GLN A 1 161 ? 6.855 8.780 1.704 1.00 95.50 161 GLN A O 1
ATOM 1290 N N . GLN A 1 162 ? 6.001 9.836 3.500 1.00 96.00 162 GLN A N 1
ATOM 1291 C CA . GLN A 1 162 ? 7.289 10.111 4.141 1.00 96.00 162 GLN A CA 1
ATOM 1292 C C . GLN A 1 162 ? 7.973 8.823 4.605 1.00 96.00 162 GLN A C 1
ATOM 1294 O O . GLN A 1 162 ? 9.153 8.643 4.318 1.00 96.00 162 GLN A O 1
ATOM 1299 N N . TYR A 1 163 ? 7.241 7.903 5.238 1.00 95.31 163 TYR A N 1
ATOM 1300 C CA . TYR A 1 163 ? 7.783 6.603 5.637 1.00 95.31 163 TYR A CA 1
ATOM 1301 C C . TYR A 1 163 ? 8.219 5.769 4.433 1.00 95.31 163 TYR A C 1
ATOM 1303 O O . TYR A 1 163 ? 9.326 5.239 4.434 1.00 95.31 163 TYR A O 1
ATOM 1311 N N . ALA A 1 164 ? 7.424 5.723 3.363 1.00 95.75 164 ALA A N 1
ATOM 1312 C CA . ALA A 1 164 ? 7.820 5.041 2.132 1.00 95.75 164 ALA A CA 1
ATOM 1313 C C . ALA A 1 164 ? 9.116 5.615 1.520 1.00 95.75 164 ALA A C 1
ATOM 1315 O O . ALA A 1 164 ? 9.909 4.890 0.912 1.00 95.75 164 ALA A O 1
ATOM 1316 N N . ALA A 1 165 ? 9.356 6.920 1.681 1.00 95.19 165 ALA A N 1
ATOM 1317 C CA . ALA A 1 165 ? 10.579 7.576 1.225 1.00 95.19 165 ALA A CA 1
ATOM 1318 C C . ALA A 1 165 ? 11.774 7.395 2.184 1.00 95.19 165 ALA A C 1
ATOM 1320 O O . ALA A 1 165 ? 12.920 7.466 1.728 1.00 95.19 165 ALA A O 1
ATOM 1321 N N . ASP A 1 166 ? 11.536 7.140 3.473 1.00 96.00 166 ASP A N 1
ATOM 1322 C CA . ASP A 1 166 ? 12.583 6.981 4.483 1.00 96.00 166 ASP A CA 1
ATOM 1323 C C . ASP A 1 166 ? 13.414 5.703 4.237 1.00 96.00 166 ASP A C 1
ATOM 1325 O O . ASP A 1 166 ? 12.867 4.598 4.222 1.00 96.00 166 ASP A O 1
ATOM 1329 N N . PRO A 1 167 ? 14.743 5.803 4.041 1.00 95.62 167 PRO A N 1
ATOM 1330 C CA . PRO A 1 167 ? 15.574 4.638 3.741 1.00 95.62 167 PRO A CA 1
ATOM 1331 C C . PRO A 1 167 ? 15.618 3.587 4.854 1.00 95.62 167 PRO A C 1
ATOM 1333 O O . PRO A 1 167 ? 15.703 2.394 4.558 1.00 95.62 167 PRO A O 1
ATOM 1336 N N . SER A 1 168 ? 15.580 4.014 6.120 1.00 95.25 168 SER A N 1
ATOM 1337 C CA . SER A 1 168 ? 15.668 3.107 7.265 1.00 95.25 168 SER A CA 1
ATOM 1338 C C . SER A 1 168 ? 14.390 2.285 7.379 1.00 95.25 168 SER A C 1
ATOM 1340 O O . SER A 1 168 ? 14.442 1.055 7.421 1.00 95.25 168 SER A O 1
ATOM 1342 N N . TYR A 1 169 ? 13.237 2.954 7.341 1.00 94.12 169 TYR A N 1
ATOM 1343 C CA . TYR A 1 169 ? 11.940 2.298 7.390 1.00 94.12 169 TYR A CA 1
ATOM 1344 C C . TYR A 1 169 ? 11.703 1.407 6.176 1.00 94.12 169 TYR A C 1
ATOM 1346 O O . TYR A 1 169 ? 11.313 0.251 6.327 1.00 94.12 169 TYR A O 1
ATOM 1354 N N . ARG A 1 170 ? 12.013 1.895 4.973 1.00 94.75 170 ARG A N 1
ATOM 1355 C CA . ARG A 1 170 ? 11.887 1.091 3.759 1.00 94.75 170 ARG A CA 1
ATOM 1356 C C . ARG A 1 170 ? 12.702 -0.194 3.855 1.00 94.75 170 ARG A C 1
ATOM 1358 O O . ARG A 1 170 ? 12.183 -1.258 3.546 1.00 94.75 170 ARG A O 1
ATOM 1365 N N . SER A 1 171 ? 13.932 -0.131 4.370 1.00 95.00 171 SER A N 1
ATOM 1366 C CA . SER A 1 171 ? 14.739 -1.333 4.608 1.00 95.00 171 SER A CA 1
ATOM 1367 C C . SER A 1 171 ? 14.106 -2.295 5.620 1.00 95.00 171 SER A C 1
ATOM 1369 O O . SER A 1 171 ? 14.228 -3.509 5.461 1.00 95.00 171 SER A O 1
ATOM 1371 N N . ILE A 1 172 ? 13.439 -1.783 6.660 1.00 94.56 172 ILE A N 1
ATOM 1372 C CA . ILE A 1 172 ? 12.726 -2.603 7.651 1.00 94.56 172 ILE A CA 1
ATOM 1373 C C . ILE A 1 172 ? 11.543 -3.312 6.996 1.00 94.56 172 ILE A C 1
ATOM 1375 O O . ILE A 1 172 ? 11.466 -4.538 7.075 1.00 94.56 172 ILE A O 1
ATOM 1379 N N . LEU A 1 173 ? 10.663 -2.571 6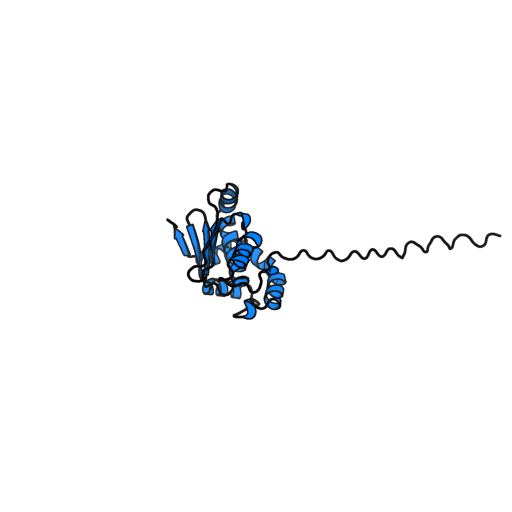.319 1.00 95.56 173 LEU A N 1
ATOM 1380 C CA . LEU A 1 173 ? 9.460 -3.159 5.741 1.00 95.56 173 LEU A CA 1
ATOM 1381 C C . LEU A 1 173 ? 9.794 -4.095 4.576 1.00 95.56 173 LEU A C 1
ATOM 1383 O O . LEU A 1 173 ? 9.228 -5.176 4.493 1.00 95.56 173 LEU A O 1
ATOM 1387 N N . MET A 1 174 ? 10.779 -3.757 3.738 1.00 96.25 174 MET A N 1
ATOM 1388 C CA . MET A 1 174 ? 11.222 -4.626 2.640 1.00 96.25 174 MET A CA 1
ATOM 1389 C C . MET A 1 174 ? 11.723 -5.997 3.115 1.00 96.25 174 MET A C 1
ATOM 1391 O O . MET A 1 174 ? 11.610 -6.963 2.370 1.00 96.25 174 MET A O 1
ATOM 1395 N N . LYS A 1 175 ? 12.219 -6.133 4.354 1.00 96.56 175 LYS A N 1
ATOM 1396 C CA . LYS A 1 175 ? 12.593 -7.445 4.923 1.00 96.56 175 LYS A CA 1
ATOM 1397 C C . LYS A 1 175 ? 11.395 -8.346 5.232 1.00 96.56 175 LYS A C 1
ATOM 1399 O O . LYS A 1 175 ? 11.602 -9.532 5.464 1.00 96.56 175 LYS A O 1
ATOM 1404 N N . LYS A 1 176 ? 10.182 -7.790 5.270 1.00 97.38 176 LYS A N 1
ATOM 1405 C CA . LYS A 1 176 ? 8.917 -8.528 5.423 1.00 97.38 176 LYS A CA 1
ATOM 1406 C C . LYS A 1 176 ? 8.384 -9.039 4.090 1.00 97.38 176 LYS A C 1
ATOM 1408 O O . LYS A 1 176 ? 7.514 -9.901 4.061 1.00 97.38 176 LYS A O 1
ATOM 1413 N N . PHE A 1 177 ? 8.904 -8.517 2.979 1.00 97.69 177 PHE A N 1
ATOM 1414 C CA . PHE A 1 177 ? 8.525 -9.005 1.666 1.00 97.69 177 PHE A CA 1
ATOM 1415 C C . PHE A 1 177 ? 9.254 -10.311 1.359 1.00 97.69 177 PHE A C 1
ATOM 1417 O O . PHE A 1 177 ? 10.484 -10.387 1.378 1.00 97.69 177 PHE A O 1
ATOM 1424 N N . SER A 1 178 ? 8.480 -11.330 1.009 1.00 97.19 178 SER A N 1
ATOM 1425 C CA . SER A 1 178 ? 8.983 -12.502 0.307 1.00 97.19 178 SER A CA 1
ATOM 1426 C C . SER A 1 178 ? 9.231 -12.132 -1.151 1.00 97.19 178 SER A C 1
ATOM 1428 O O . SER A 1 178 ? 8.381 -11.507 -1.784 1.00 97.19 178 SER A O 1
ATOM 1430 N N . ILE A 1 179 ? 10.393 -12.515 -1.681 1.00 96.56 179 ILE A N 1
ATOM 1431 C CA . ILE A 1 179 ? 10.780 -12.240 -3.069 1.00 96.56 179 ILE A CA 1
ATOM 1432 C C . ILE A 1 179 ? 10.9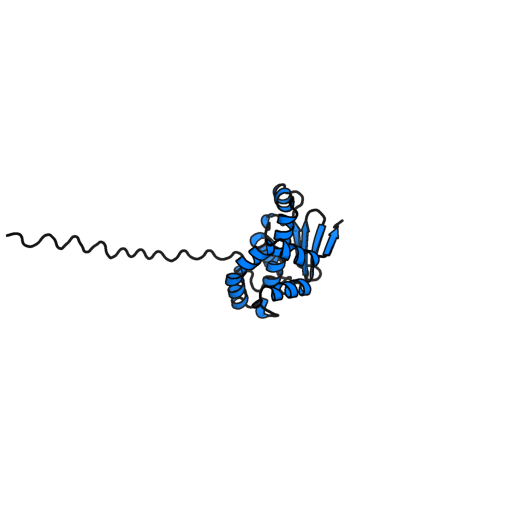03 -13.572 -3.800 1.00 96.56 179 ILE A C 1
ATOM 1434 O O . ILE A 1 179 ? 11.745 -14.401 -3.449 1.00 96.56 179 ILE A O 1
ATOM 1438 N N . THR A 1 180 ? 10.070 -13.769 -4.818 1.00 96.12 180 THR A N 1
ATOM 1439 C CA . THR A 1 180 ? 10.045 -14.996 -5.623 1.00 96.12 180 THR A CA 1
ATOM 1440 C C . THR A 1 180 ? 10.190 -14.650 -7.096 1.00 96.12 180 THR A C 1
ATOM 1442 O O . THR A 1 180 ? 9.574 -13.703 -7.574 1.00 96.12 180 THR A O 1
ATOM 1445 N N . LYS A 1 181 ? 10.985 -15.424 -7.839 1.00 92.38 181 LYS A N 1
ATOM 1446 C CA . LYS A 1 181 ? 11.042 -15.287 -9.299 1.00 92.38 181 LYS A CA 1
ATOM 1447 C C . LYS A 1 181 ? 9.782 -15.873 -9.926 1.00 92.38 181 LYS A C 1
ATOM 1449 O O . LYS A 1 181 ? 9.441 -17.020 -9.633 1.00 92.38 181 LYS A O 1
ATOM 1454 N N . THR A 1 182 ? 9.132 -15.118 -10.796 1.00 84.12 182 THR A N 1
ATOM 1455 C CA . THR A 1 182 ? 8.053 -15.615 -11.647 1.00 84.12 182 THR A CA 1
ATOM 1456 C C . THR A 1 182 ? 8.658 -16.218 -12.919 1.00 84.12 182 THR A C 1
ATOM 1458 O O . THR A 1 182 ? 9.762 -15.862 -13.336 1.00 84.12 182 THR A O 1
ATOM 1461 N N . SER A 1 183 ? 8.028 -17.287 -13.415 1.00 63.88 183 SER A N 1
ATOM 1462 C CA . SER A 1 183 ? 8.549 -18.149 -14.493 1.00 63.88 183 SER A CA 1
ATOM 1463 C C . SER A 1 183 ? 7.959 -17.786 -15.844 1.00 63.88 183 SER A C 1
ATOM 1465 O O . SER A 1 183 ? 6.754 -17.459 -15.861 1.00 63.88 183 SER A O 1
#

Organism: NCBI:txid759811

Secondary structure (DSSP, 8-state):
----SSSSSSSSSS----------PPPPTTGGGTT--TT-HHHHHHHHHHTSTTGGGEEEEE-GGGEEEEEE-TT-HHHHHHHSSHHHHHHHHHHHHHHHHHHSTT-SEEEEEETTEEEEEEHHHHHHHHHHH-TT---GGGGG-HHHHHHHHHHHHHHHHHHHH-HHHHHHHHTTSEEEE--

pLDDT: mean 86.31, std 17.25, range [40.03, 98.5]